Protein AF-A0A1Q9P0K8-F1 (afdb_monomer_lite)

Secondary structure (DSSP, 8-state):
---SSHHHHHHHHHHHHHIIIIIT---BHHHHHHHHT--HHHHHHHHHHHHHTTSS-EEE-TTSSBEEETTS-----------------PPP--HHHHHHHHHHHHHHHHHHHHHHGGGT-HHHHHHHHHHHHHHHHHHHHHHHHHHHHS------

Foldseek 3Di:
DDDDPPVVVLVVLLVLLLCCCPVVVFWFLVVSCVVSVHDSVVSLVSVVVCVVVVVFAWDADPVNGTTHGPPPPPPPPPPDPPPCPDDPPPQFDLVVLVVLLVQLVVLLVVLVVQCVCCVVPVVSVVSSVVSNVVSVVSNVVSVVSNCVRCPPPPPD

Sequence (156 aa):
MIIEKSSSELFDLKTRLYQIVAENKISSLSMICDMVGAEEEQTRSIIEELVDEGTLEGSFTSDGQRFFLSEVKVSNAPLAPIKDEGYMIEKADTRQGKMVLLTGLVMMIAGYITRGFISISEIAGQVGTALLMVGLVVLIIGWLMITRADPPSNIK

Radius of gyration: 35.93 Å; chains: 1; bounding box: 69×29×106 Å

pLDDT: mean 77.87, std 14.58, range [38.12, 97.38]

Structure (mmCIF, N/CA/C/O backbone):
data_AF-A0A1Q9P0K8-F1
#
_entry.id   AF-A0A1Q9P0K8-F1
#
loop_
_atom_site.group_PDB
_atom_site.id
_atom_site.type_symbol
_atom_site.label_atom_id
_atom_site.label_alt_id
_atom_site.label_comp_id
_atom_site.label_asym_id
_atom_site.label_entity_id
_atom_site.label_seq_id
_atom_site.pdbx_PDB_ins_code
_atom_site.Cartn_x
_atom_site.Cartn_y
_atom_site.Cartn_z
_atom_site.occupancy
_atom_site.B_iso_or_equiv
_atom_site.auth_seq_id
_atom_site.auth_comp_id
_atom_site.auth_asym_id
_atom_site.auth_atom_id
_atom_site.pdbx_PDB_model_num
ATOM 1 N N . MET A 1 1 ? -22.079 12.057 70.779 1.00 38.12 1 MET A N 1
ATOM 2 C CA . MET A 1 1 ? -23.054 12.230 69.688 1.00 38.12 1 MET A CA 1
ATOM 3 C C . MET A 1 1 ? -22.270 12.100 68.395 1.00 38.12 1 MET A C 1
ATOM 5 O O . MET A 1 1 ? -21.536 13.006 68.036 1.00 38.12 1 MET A O 1
ATOM 9 N N . ILE A 1 2 ? -22.264 10.896 67.834 1.00 46.03 2 ILE A N 1
ATOM 10 C CA . ILE A 1 2 ? -21.581 10.548 66.584 1.00 46.03 2 ILE A CA 1
ATOM 11 C C . ILE A 1 2 ? -22.703 10.095 65.650 1.00 46.03 2 ILE A C 1
ATOM 13 O O . ILE A 1 2 ? -23.653 9.488 66.141 1.00 46.03 2 ILE A O 1
ATOM 17 N N . ILE A 1 3 ? -22.532 10.347 64.351 1.00 46.62 3 ILE A N 1
ATOM 18 C CA . ILE A 1 3 ? -23.375 9.934 63.214 1.00 46.62 3 ILE A CA 1
ATOM 19 C C . ILE A 1 3 ? -24.386 11.004 62.773 1.00 46.62 3 ILE A C 1
ATOM 21 O O . ILE A 1 3 ? -25.543 10.920 63.139 1.00 46.62 3 ILE A O 1
ATOM 25 N N . GLU A 1 4 ? -23.958 11.956 61.931 1.00 41.91 4 GLU A N 1
ATOM 26 C CA . GLU A 1 4 ? -24.851 12.645 60.961 1.00 41.91 4 GLU A CA 1
ATOM 27 C C . GLU A 1 4 ? -24.149 13.068 59.645 1.00 41.91 4 GLU A C 1
ATOM 29 O O . GLU A 1 4 ? -24.790 13.626 58.764 1.00 41.91 4 GLU A O 1
ATOM 34 N N . LYS A 1 5 ? -22.845 12.799 59.447 1.00 41.81 5 LYS A N 1
ATOM 35 C CA . LYS A 1 5 ? -22.136 13.239 58.224 1.00 41.81 5 LYS A CA 1
ATOM 36 C C . LYS A 1 5 ? -22.210 12.275 57.032 1.00 41.81 5 LYS A C 1
ATOM 38 O O . LYS A 1 5 ? -22.058 12.732 55.910 1.00 41.81 5 LYS A O 1
ATOM 43 N N . SER A 1 6 ? -22.440 10.975 57.242 1.00 52.78 6 SER A N 1
ATOM 44 C CA . SER A 1 6 ? -22.418 10.000 56.136 1.00 52.78 6 SER A CA 1
ATOM 45 C C . SER A 1 6 ? -23.711 9.971 55.322 1.00 52.78 6 SER A C 1
ATOM 47 O O . SER A 1 6 ? -23.669 9.658 54.140 1.00 52.78 6 SER A O 1
ATOM 49 N N . SER A 1 7 ? -24.859 10.307 55.917 1.00 52.91 7 SER A N 1
ATOM 50 C CA . SER A 1 7 ? -26.161 10.223 55.245 1.00 52.91 7 SER A CA 1
ATOM 51 C C . SER A 1 7 ? -26.360 11.310 54.188 1.00 52.91 7 SER A C 1
ATOM 53 O O . SER A 1 7 ? -27.001 11.046 53.174 1.00 52.91 7 SER A O 1
ATOM 55 N N . SER A 1 8 ? -25.793 12.508 54.377 1.00 58.38 8 SER A N 1
ATOM 56 C CA . SER A 1 8 ? -25.911 13.589 53.389 1.00 58.38 8 SER A CA 1
ATOM 57 C C . SER A 1 8 ? -25.059 13.343 52.145 1.00 58.38 8 SER A C 1
ATOM 59 O O . SER A 1 8 ? -25.502 13.642 51.041 1.00 58.38 8 SER A O 1
ATOM 61 N N . GLU A 1 9 ? -23.855 12.784 52.308 1.00 62.22 9 GLU A N 1
ATOM 62 C CA . GLU A 1 9 ? -22.981 12.432 51.180 1.00 62.22 9 GLU A CA 1
ATOM 63 C C . GLU A 1 9 ? -23.569 11.273 50.367 1.00 62.22 9 GLU A C 1
ATOM 65 O O . GLU A 1 9 ? -23.586 11.334 49.141 1.00 62.22 9 GLU A O 1
ATOM 70 N N . LEU A 1 10 ? -24.144 10.267 51.037 1.00 61.34 10 LEU A N 1
ATOM 71 C CA . LEU A 1 10 ? -24.813 9.134 50.385 1.00 61.34 10 LEU A CA 1
ATOM 72 C C . LEU A 1 10 ? -26.042 9.570 49.576 1.00 61.34 10 LEU A C 1
ATOM 74 O O . LEU A 1 10 ? -26.286 9.049 48.490 1.00 61.34 10 LEU A O 1
ATOM 78 N N . PHE A 1 11 ? -26.796 10.552 50.077 1.00 64.88 11 PHE A N 1
ATOM 79 C CA . PHE A 1 11 ? -27.966 11.093 49.387 1.00 64.88 11 PHE A CA 1
ATOM 80 C C . PHE A 1 11 ? -27.593 11.922 48.143 1.00 64.88 11 PHE A C 1
ATOM 82 O O . PHE A 1 11 ? -28.237 11.785 47.100 1.00 64.88 11 PHE A O 1
ATOM 89 N N . ASP A 1 12 ? -26.528 12.735 48.210 1.00 75.81 12 ASP A N 1
ATOM 90 C CA . ASP A 1 12 ? -25.995 13.453 47.035 1.00 75.81 12 ASP A CA 1
ATOM 91 C C . ASP A 1 12 ? -25.468 12.456 45.984 1.00 75.81 12 ASP A C 1
ATOM 93 O O . ASP A 1 12 ? -25.757 12.575 44.793 1.00 75.81 12 ASP A O 1
ATOM 97 N N . LEU A 1 13 ? -24.787 11.394 46.428 1.00 77.31 13 LEU A N 1
ATOM 98 C CA . LEU A 1 13 ? -24.247 10.349 45.556 1.00 77.31 13 LEU A CA 1
ATOM 99 C C . LEU A 1 13 ? -25.363 9.557 44.846 1.00 77.31 13 LEU A C 1
ATOM 101 O O . LEU A 1 13 ? -25.320 9.412 43.623 1.00 77.31 13 LEU A O 1
ATOM 105 N N . LYS A 1 14 ? -26.411 9.134 45.571 1.00 77.00 14 LYS A N 1
ATOM 106 C CA . LYS A 1 14 ? -27.615 8.501 44.994 1.00 77.00 14 LYS A CA 1
ATOM 107 C C . LYS A 1 14 ? -28.287 9.388 43.943 1.00 77.00 14 LYS A C 1
ATOM 109 O O . LYS A 1 14 ? -28.631 8.912 42.862 1.00 77.00 14 LYS A O 1
ATOM 114 N N . THR A 1 15 ? -28.423 10.683 44.229 1.00 78.88 15 THR A N 1
ATOM 115 C CA . THR A 1 15 ? -29.055 11.645 43.311 1.00 78.88 15 THR A CA 1
ATOM 116 C C . THR A 1 15 ? -28.239 11.810 42.026 1.00 78.88 15 THR A C 1
ATOM 118 O O . THR A 1 15 ? -28.794 11.778 40.928 1.00 78.88 15 THR A O 1
ATOM 121 N N . ARG A 1 16 ? -26.908 11.916 42.140 1.00 78.00 16 ARG A N 1
ATOM 122 C CA . ARG A 1 16 ? -26.007 11.992 40.979 1.00 78.00 16 ARG A CA 1
ATOM 123 C C . ARG A 1 16 ? -26.018 10.714 40.148 1.00 78.00 16 ARG A C 1
ATOM 125 O O . ARG A 1 16 ? -26.034 10.796 38.923 1.00 78.00 16 ARG A O 1
ATOM 132 N N . LEU A 1 17 ? -26.044 9.548 40.793 1.00 80.38 17 LEU A N 1
ATOM 133 C CA . LEU A 1 17 ? -26.140 8.256 40.109 1.00 80.38 17 LEU A CA 1
ATOM 134 C C . LEU A 1 17 ? -27.430 8.133 39.310 1.00 80.38 17 LEU A C 1
ATOM 136 O O . LEU A 1 17 ? -27.387 7.792 38.129 1.00 80.38 17 LEU A O 1
ATOM 140 N N . TYR A 1 18 ? -28.558 8.483 39.927 1.00 79.56 18 TYR A N 1
ATOM 141 C CA . TYR A 1 18 ? -29.840 8.531 39.237 1.00 79.56 18 TYR A CA 1
ATOM 142 C C . TYR A 1 18 ? -29.776 9.453 38.014 1.00 79.56 18 TYR A C 1
ATOM 144 O O . TYR A 1 18 ? -30.159 9.048 36.920 1.00 79.56 18 TYR A O 1
ATOM 152 N N . GLN A 1 19 ? -29.214 10.655 38.160 1.00 78.94 19 GLN A N 1
ATOM 153 C CA . GLN A 1 19 ? -29.095 11.611 37.061 1.00 78.94 19 GLN A CA 1
ATOM 154 C C . GLN A 1 19 ? -28.237 11.076 35.898 1.00 78.94 19 GLN A C 1
ATOM 156 O O . GLN A 1 19 ? -28.604 11.183 34.729 1.00 78.94 19 GLN A O 1
ATOM 161 N N . ILE A 1 20 ? -27.098 10.454 36.202 1.00 79.19 20 ILE A N 1
ATOM 162 C CA . ILE A 1 20 ? -26.178 9.902 35.197 1.00 79.19 20 ILE A CA 1
ATOM 163 C C . ILE A 1 20 ? -26.809 8.717 34.456 1.00 79.19 20 ILE A C 1
ATOM 165 O O . ILE A 1 20 ? -26.684 8.605 33.234 1.00 79.19 20 ILE A O 1
ATOM 169 N N . VAL A 1 21 ? -27.511 7.843 35.171 1.00 78.50 21 VAL A N 1
ATOM 170 C CA . VAL A 1 21 ? -28.113 6.651 34.572 1.00 78.50 21 VAL A CA 1
ATOM 171 C C . VAL A 1 21 ? -29.392 7.012 33.811 1.00 78.50 21 VAL A C 1
ATOM 173 O O . VAL 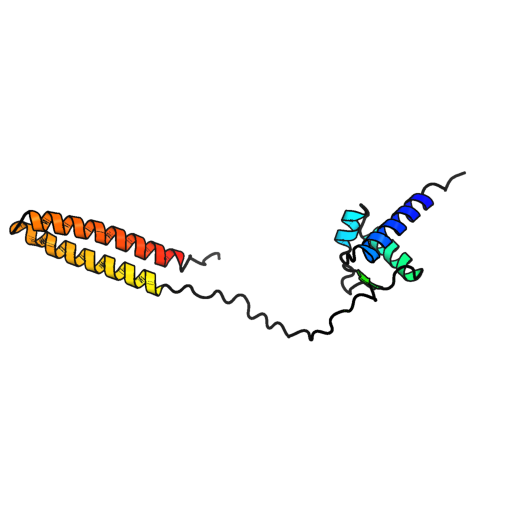A 1 21 ? -29.508 6.667 32.636 1.00 78.50 21 VAL A O 1
ATOM 176 N N . ALA A 1 22 ? -30.320 7.748 34.429 1.00 75.25 22 ALA A N 1
ATOM 177 C CA . ALA A 1 22 ? -31.635 8.057 33.864 1.00 75.25 22 ALA A CA 1
ATOM 178 C C . ALA A 1 22 ? -31.610 9.190 32.820 1.00 75.25 22 ALA A C 1
ATOM 180 O O . ALA A 1 22 ? -32.190 9.035 31.744 1.00 75.25 22 ALA A O 1
ATOM 181 N N . GLU A 1 23 ? -30.929 10.314 33.089 1.00 73.88 23 GLU A N 1
ATOM 182 C CA . GLU A 1 23 ? -30.921 11.464 32.165 1.00 73.88 23 GLU A CA 1
ATOM 183 C C . GLU A 1 23 ? -29.885 11.294 31.052 1.00 73.88 23 GLU A C 1
ATOM 185 O O . GLU A 1 23 ? -30.193 11.497 29.875 1.00 73.88 23 GLU A O 1
ATOM 190 N N . ASN A 1 24 ? -28.663 10.882 31.405 1.00 71.56 24 ASN A N 1
ATOM 191 C CA . ASN A 1 24 ? -27.561 10.769 30.444 1.00 71.56 24 ASN A CA 1
ATOM 192 C C . ASN A 1 24 ? -27.504 9.408 29.727 1.00 71.56 24 ASN A C 1
ATOM 194 O O . ASN A 1 24 ? -26.724 9.250 28.787 1.00 71.56 24 ASN A O 1
ATOM 198 N N . LYS A 1 25 ? -28.348 8.439 30.120 1.00 73.75 25 LYS A N 1
ATOM 199 C CA . LYS A 1 25 ? -28.469 7.101 29.504 1.00 73.75 25 LYS A CA 1
ATOM 200 C C . LYS A 1 25 ? -27.138 6.347 29.403 1.00 73.75 25 LYS A C 1
ATOM 202 O O . LYS A 1 25 ? -26.894 5.623 28.435 1.00 73.75 25 LYS A O 1
ATOM 207 N N . ILE A 1 26 ? -26.261 6.523 30.387 1.00 76.44 26 ILE A N 1
ATOM 208 C CA . ILE A 1 26 ? -24.958 5.857 30.417 1.00 76.44 26 ILE A CA 1
ATOM 209 C C . ILE A 1 26 ? -25.133 4.456 30.994 1.00 76.44 26 ILE A C 1
ATOM 211 O O . ILE A 1 26 ? -25.579 4.292 32.124 1.00 76.44 26 ILE A O 1
ATOM 215 N N . SER A 1 27 ? -24.759 3.441 30.213 1.00 77.25 27 SER A N 1
ATOM 216 C CA . SER A 1 27 ? -24.929 2.034 30.591 1.00 77.25 27 SER A CA 1
ATOM 217 C C . SER A 1 27 ? -23.669 1.376 31.155 1.00 77.25 27 SER A C 1
ATOM 219 O O . SER A 1 27 ? -23.754 0.280 31.695 1.00 77.25 27 SER A O 1
ATOM 221 N N . SER A 1 28 ? -22.484 1.972 30.984 1.00 83.06 28 SER A N 1
ATOM 222 C CA . SER A 1 28 ? -21.216 1.364 31.420 1.00 83.06 28 SER A CA 1
ATOM 223 C C . SER A 1 28 ? -20.912 1.723 32.868 1.00 83.06 28 SER A C 1
ATOM 225 O O . SER A 1 28 ? -20.776 2.907 33.169 1.00 83.06 28 SER A O 1
ATOM 227 N N . LEU A 1 29 ? -20.729 0.722 33.735 1.00 82.31 29 LEU A N 1
ATOM 228 C CA . LEU A 1 29 ? -20.406 0.942 35.147 1.00 82.31 29 LEU A CA 1
ATOM 229 C C . LEU A 1 29 ? -19.102 1.734 35.302 1.00 82.31 29 LEU A C 1
ATOM 231 O O . LEU A 1 29 ? -19.071 2.692 36.063 1.00 82.31 29 LEU A O 1
ATOM 235 N N . SER A 1 30 ? -18.078 1.418 34.506 1.00 80.00 30 SER A N 1
ATOM 236 C CA . SER A 1 30 ? -16.800 2.142 34.506 1.00 80.00 30 SER A CA 1
ATOM 237 C C . SER A 1 30 ? -16.962 3.639 34.218 1.00 80.00 30 SER A C 1
ATOM 239 O O . SER A 1 30 ? -16.426 4.474 34.936 1.00 80.00 30 SER A O 1
ATOM 241 N N . MET A 1 31 ? -17.788 3.997 33.228 1.00 79.25 31 MET A N 1
ATOM 242 C CA . MET A 1 31 ? -18.065 5.399 32.900 1.00 79.25 31 MET A CA 1
ATOM 243 C C . MET A 1 31 ? -18.863 6.098 34.002 1.00 79.25 31 MET A C 1
ATOM 245 O O . MET A 1 31 ? -18.648 7.279 34.256 1.00 79.25 31 MET A O 1
ATOM 249 N N . ILE A 1 32 ? -19.784 5.386 34.658 1.00 81.88 32 ILE A N 1
ATOM 250 C CA . ILE A 1 32 ? -20.529 5.920 35.803 1.00 81.88 32 ILE A CA 1
ATOM 251 C C . ILE A 1 32 ? -19.564 6.191 36.968 1.00 81.88 32 ILE A C 1
ATOM 253 O O . ILE A 1 32 ? -19.627 7.259 37.574 1.00 81.88 32 ILE A O 1
ATOM 257 N N . CYS A 1 33 ? -18.633 5.273 37.237 1.00 82.75 33 CYS A N 1
ATOM 258 C CA . CYS A 1 33 ? -17.625 5.415 38.289 1.00 82.75 33 CYS A CA 1
ATOM 259 C C . CYS A 1 33 ? -16.697 6.602 38.035 1.00 82.75 33 CYS A C 1
ATOM 261 O O . CYS A 1 33 ? -16.480 7.404 38.942 1.00 82.75 33 CYS A O 1
ATOM 263 N N . ASP A 1 34 ? -16.238 6.778 36.794 1.00 81.62 34 ASP A N 1
ATOM 264 C CA . ASP A 1 34 ? -15.404 7.915 36.394 1.00 81.62 34 ASP A CA 1
ATOM 265 C C . ASP A 1 34 ? -16.118 9.262 36.604 1.00 81.62 34 ASP A C 1
ATOM 267 O O . ASP A 1 34 ? -15.492 10.252 36.984 1.00 81.62 34 ASP A O 1
ATOM 271 N N . MET A 1 35 ? -17.435 9.314 36.379 1.00 76.50 35 MET A N 1
ATOM 272 C CA . MET A 1 35 ? -18.227 10.543 36.527 1.00 76.50 35 MET A CA 1
ATOM 273 C C . MET A 1 35 ? -18.607 10.856 37.974 1.00 76.50 35 MET A C 1
ATOM 275 O O . MET A 1 35 ? -18.732 12.026 38.338 1.00 76.50 35 MET A O 1
ATOM 279 N N . VAL A 1 36 ? -18.801 9.828 38.799 1.00 79.31 36 VAL A N 1
ATOM 280 C CA . VAL A 1 36 ? -19.151 9.979 40.219 1.00 79.31 36 VAL A CA 1
ATOM 281 C C . VAL A 1 36 ? -17.896 10.094 41.095 1.00 79.31 36 VAL A C 1
ATOM 283 O O . VAL A 1 36 ? -17.962 10.656 42.186 1.00 79.31 36 VAL A O 1
ATOM 286 N N . GLY A 1 37 ? -16.741 9.627 40.611 1.00 77.31 37 GLY A N 1
ATOM 287 C CA . GLY A 1 37 ? -15.495 9.562 41.375 1.00 77.31 37 GLY A CA 1
ATOM 288 C C . GLY A 1 37 ? -15.528 8.503 42.482 1.00 77.31 37 GLY A C 1
ATOM 289 O O . GLY A 1 37 ? -14.828 8.650 43.483 1.00 77.31 37 GLY A O 1
ATOM 290 N N . ALA A 1 38 ? -16.367 7.476 42.324 1.00 80.38 38 ALA A N 1
ATOM 291 C CA . ALA A 1 38 ? -16.580 6.405 43.294 1.00 80.38 38 ALA A CA 1
ATOM 292 C C . ALA A 1 38 ? -16.023 5.068 42.787 1.00 80.38 38 ALA A C 1
ATOM 294 O O . ALA A 1 38 ? -15.835 4.862 41.590 1.00 80.38 38 ALA A O 1
ATOM 295 N N . GLU A 1 39 ? -15.762 4.152 43.716 1.00 81.00 39 GLU A N 1
ATOM 296 C CA . GLU A 1 39 ? -15.296 2.800 43.406 1.00 81.00 39 GLU A CA 1
ATOM 297 C C . GLU A 1 39 ? -16.409 1.966 42.745 1.00 81.00 39 GLU A C 1
ATOM 299 O O . GLU A 1 39 ? -17.596 2.145 43.043 1.00 81.00 39 GLU A O 1
ATOM 304 N N . GLU A 1 40 ? -16.038 1.040 41.854 1.00 79.31 40 GLU A N 1
ATOM 305 C CA . GLU A 1 40 ? -16.996 0.217 41.096 1.00 79.31 40 GLU A CA 1
ATOM 306 C C . GLU A 1 40 ? -17.920 -0.605 41.999 1.00 79.31 40 GLU A C 1
ATOM 308 O O . GLU A 1 40 ? -19.115 -0.719 41.727 1.00 79.31 40 GLU A O 1
ATOM 313 N N . GLU A 1 41 ? -17.392 -1.129 43.105 1.00 79.81 41 GLU A N 1
ATOM 314 C CA . GLU A 1 41 ? -18.154 -1.949 44.049 1.00 79.81 41 GLU A CA 1
ATOM 315 C C . GLU A 1 41 ? -19.200 -1.121 44.813 1.00 79.81 41 GLU A C 1
ATOM 317 O O . GLU A 1 41 ? -20.351 -1.539 44.953 1.00 79.81 41 GLU A O 1
ATOM 322 N N . GLN A 1 42 ? -18.842 0.103 45.213 1.00 80.56 42 GLN A N 1
ATOM 323 C CA . GLN A 1 42 ? -19.764 1.038 45.868 1.00 80.56 42 GLN A CA 1
ATOM 324 C C . GLN A 1 42 ? -20.840 1.523 44.894 1.00 80.56 42 GLN A C 1
ATOM 326 O O . GLN A 1 42 ? -22.021 1.556 45.226 1.00 80.56 42 GLN A O 1
ATOM 331 N N . THR A 1 43 ? -20.442 1.841 43.663 1.00 82.44 43 THR A N 1
ATOM 332 C CA . THR A 1 43 ? -21.357 2.282 42.608 1.00 82.44 43 THR A CA 1
ATOM 333 C C . THR A 1 43 ? -22.368 1.195 42.259 1.00 82.44 43 THR A C 1
ATOM 335 O O . THR A 1 43 ? -23.559 1.481 42.140 1.00 82.44 43 THR A O 1
ATOM 338 N N . ARG A 1 44 ? -21.923 -0.064 42.156 1.00 82.94 44 ARG A N 1
ATOM 339 C CA . ARG A 1 44 ? -22.815 -1.208 41.941 1.00 82.94 44 ARG A CA 1
ATOM 340 C C . ARG A 1 44 ? -23.822 -1.345 43.080 1.00 82.94 44 ARG A C 1
ATOM 342 O O . ARG A 1 44 ? -25.014 -1.407 42.801 1.00 82.94 44 ARG A O 1
ATOM 349 N N . SER A 1 45 ? -23.356 -1.340 44.330 1.00 82.44 45 SER A N 1
ATOM 350 C CA . SER A 1 45 ? -24.234 -1.492 45.496 1.00 82.44 45 SER A CA 1
ATOM 351 C C . SER A 1 45 ? -25.305 -0.402 45.564 1.00 82.44 45 SER A C 1
ATOM 353 O O . SER A 1 45 ? -26.442 -0.695 45.917 1.00 82.44 45 SER A O 1
ATOM 355 N N . ILE A 1 46 ? -24.969 0.842 45.210 1.00 82.50 46 ILE A N 1
ATOM 356 C CA . ILE A 1 46 ? -25.927 1.954 45.240 1.00 82.50 46 ILE A CA 1
ATOM 357 C C . ILE A 1 46 ? -26.927 1.856 44.081 1.00 82.50 46 ILE A C 1
ATOM 359 O O . ILE A 1 46 ? -28.097 2.184 44.254 1.00 82.50 46 ILE A O 1
ATOM 363 N N . ILE A 1 47 ? -26.504 1.389 42.902 1.00 82.50 47 ILE A N 1
ATOM 364 C CA . ILE A 1 47 ? -27.426 1.149 41.782 1.00 82.50 47 ILE A CA 1
ATOM 365 C C . ILE A 1 47 ? -28.391 0.005 42.113 1.00 82.50 47 ILE A C 1
ATOM 367 O O . ILE A 1 47 ? -29.578 0.139 41.839 1.00 82.50 47 ILE A O 1
ATOM 371 N N . GLU A 1 48 ? -27.915 -1.085 42.718 1.00 83.62 48 GLU A N 1
ATOM 372 C CA . GLU A 1 48 ? -28.777 -2.178 43.194 1.00 83.62 48 GLU A CA 1
ATOM 373 C C . GLU A 1 48 ? -29.792 -1.670 44.225 1.00 83.62 48 GLU A C 1
ATOM 375 O O . GLU A 1 48 ? -30.982 -1.934 44.086 1.00 83.62 48 GLU A O 1
ATOM 380 N N . GLU A 1 49 ? -29.357 -0.842 45.179 1.00 81.19 49 GLU A N 1
ATOM 381 C CA . GLU A 1 49 ? -30.249 -0.216 46.160 1.00 81.19 49 GLU A CA 1
ATOM 382 C C . GLU A 1 49 ? -31.306 0.686 45.494 1.00 81.19 49 GLU A C 1
ATOM 384 O O . GLU A 1 49 ? -32.480 0.629 45.848 1.00 81.19 49 GLU A O 1
ATOM 389 N N . LEU A 1 50 ? -30.933 1.477 44.482 1.00 81.50 50 LEU A N 1
ATOM 390 C CA . LEU A 1 50 ? -31.871 2.321 43.727 1.00 81.50 50 LEU A CA 1
ATOM 391 C C . LEU A 1 50 ? -32.878 1.507 42.895 1.00 81.50 50 LEU A C 1
ATOM 393 O O . LEU A 1 50 ? -33.988 1.987 42.645 1.00 81.50 50 LEU A O 1
ATOM 397 N N . VAL A 1 51 ? -32.501 0.303 42.457 1.00 82.44 51 VAL A N 1
ATOM 398 C CA . VAL A 1 51 ? -33.397 -0.641 41.771 1.00 82.44 51 VAL A CA 1
ATOM 399 C C . VAL A 1 51 ? -34.345 -1.308 42.765 1.00 82.44 51 VAL A C 1
ATOM 401 O O . VAL A 1 51 ? -35.545 -1.376 42.502 1.00 82.44 51 VAL A O 1
ATOM 404 N N . ASP A 1 52 ? -33.840 -1.726 43.925 1.00 79.25 52 ASP A N 1
ATOM 405 C CA . ASP A 1 52 ? -34.640 -2.310 45.007 1.00 79.25 52 ASP A CA 1
ATOM 406 C C . ASP A 1 52 ? -35.650 -1.304 45.588 1.00 79.25 52 ASP A C 1
ATOM 408 O O . ASP A 1 52 ? -36.779 -1.667 45.925 1.00 79.25 52 ASP A O 1
ATOM 412 N N . GLU A 1 53 ? -35.279 -0.021 45.657 1.00 79.75 53 GLU A N 1
ATOM 413 C CA . GLU A 1 53 ? -36.165 1.090 46.031 1.00 79.75 53 GLU A CA 1
ATOM 414 C C . GLU A 1 53 ? -37.232 1.401 44.957 1.00 79.75 53 GLU A C 1
ATOM 416 O O . GLU A 1 53 ? -38.186 2.131 45.232 1.00 79.75 53 GLU A O 1
ATOM 421 N N . GLY A 1 54 ? -37.092 0.864 43.739 1.00 73.69 54 GLY A N 1
ATOM 422 C CA . GLY A 1 54 ? -37.970 1.152 42.600 1.00 73.69 54 GLY A CA 1
ATOM 423 C C . GLY A 1 54 ? -37.756 2.536 41.978 1.00 73.69 54 GLY A C 1
ATOM 424 O O . GLY A 1 54 ? -38.572 2.983 41.176 1.00 73.69 54 GLY A O 1
ATOM 425 N N . THR A 1 55 ? -36.670 3.225 42.342 1.00 77.38 55 THR A N 1
ATOM 426 C CA . THR A 1 55 ? -36.304 4.539 41.791 1.00 77.38 55 THR A CA 1
ATOM 427 C C . THR A 1 55 ? -35.681 4.396 40.398 1.00 77.38 55 THR A C 1
ATOM 429 O O . THR A 1 55 ? -35.867 5.263 39.548 1.00 77.38 55 THR A O 1
ATOM 432 N N . LEU A 1 56 ? -34.965 3.297 40.136 1.00 77.44 56 LEU A N 1
ATOM 433 C CA . LEU A 1 56 ? -34.436 2.933 38.819 1.00 77.44 56 LEU A CA 1
ATOM 434 C C . LEU A 1 56 ? -35.045 1.614 38.343 1.00 77.44 56 LEU A C 1
ATOM 436 O O . LEU A 1 56 ? -34.979 0.604 39.032 1.00 77.44 56 LEU A O 1
ATOM 440 N N . GLU A 1 57 ? -35.556 1.586 37.115 1.00 76.31 57 GLU A N 1
ATOM 441 C CA . GLU A 1 57 ? -36.010 0.347 36.483 1.00 76.31 57 GLU A CA 1
ATOM 442 C C . GLU A 1 57 ? -34.969 -0.123 35.467 1.00 76.31 57 GLU A C 1
ATOM 444 O O . GLU A 1 57 ? -34.778 0.497 34.419 1.00 76.31 57 GLU A O 1
ATOM 449 N N . GLY A 1 58 ? -34.283 -1.225 35.764 1.00 79.31 58 GLY A N 1
ATOM 450 C CA . GLY A 1 58 ? -33.262 -1.778 34.883 1.00 79.31 58 GLY A CA 1
ATOM 451 C C . GLY A 1 58 ? -32.654 -3.075 35.399 1.00 79.31 58 GLY A C 1
ATOM 452 O O . GLY A 1 58 ? -33.030 -3.587 36.450 1.00 79.31 58 GLY A O 1
ATOM 453 N N . SER A 1 59 ? -31.704 -3.621 34.645 1.00 80.88 59 SER A N 1
ATOM 454 C CA . SER A 1 59 ? -30.994 -4.848 35.008 1.00 80.88 59 SER A CA 1
ATOM 455 C C . SER A 1 59 ? -29.522 -4.776 34.634 1.00 80.88 59 SER A C 1
ATOM 457 O O . SER A 1 59 ? -29.162 -4.240 33.579 1.00 80.88 59 SER A O 1
ATOM 459 N N . PHE A 1 60 ? -28.675 -5.379 35.466 1.00 81.50 60 PHE A N 1
ATOM 460 C CA . PHE A 1 60 ? -27.288 -5.635 35.110 1.00 81.50 60 PHE A CA 1
ATOM 461 C C . PHE A 1 60 ? -27.170 -6.751 34.067 1.00 81.50 60 PHE A C 1
ATOM 463 O O . PHE A 1 60 ? -2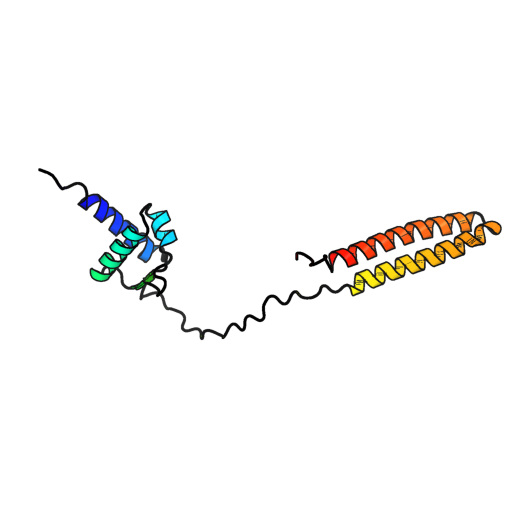7.970 -7.681 33.986 1.00 81.50 60 PHE A O 1
ATOM 470 N N . THR A 1 61 ? -26.126 -6.638 33.261 1.00 79.50 61 THR A N 1
ATOM 471 C CA . THR A 1 61 ? -25.655 -7.665 32.328 1.00 79.50 61 THR A CA 1
ATOM 472 C C . THR A 1 61 ? -25.055 -8.860 33.062 1.00 79.50 61 THR A C 1
ATOM 474 O O . THR A 1 61 ? -24.637 -8.753 34.211 1.00 79.50 61 THR A O 1
ATOM 477 N N . SER A 1 62 ? -24.962 -10.010 32.389 1.00 75.19 62 SER A N 1
ATOM 478 C CA . SER A 1 62 ? -24.378 -11.234 32.960 1.00 75.19 62 SER A CA 1
ATOM 479 C C . SER A 1 62 ? -22.898 -11.104 33.337 1.00 75.19 62 SER A C 1
ATOM 481 O O . SER A 1 62 ? -22.408 -11.889 34.141 1.00 75.19 62 SER A O 1
ATOM 483 N N . ASP A 1 63 ? -22.181 -10.143 32.747 1.00 75.00 63 ASP A N 1
ATOM 484 C CA . ASP A 1 63 ? -20.802 -9.792 33.107 1.00 75.00 63 ASP A CA 1
ATOM 485 C C . ASP A 1 63 ? -20.732 -8.787 34.279 1.00 75.00 63 ASP A C 1
ATOM 487 O O . ASP A 1 63 ? -19.655 -8.532 34.817 1.00 75.00 63 ASP A O 1
ATOM 491 N N . GLY A 1 64 ? -21.872 -8.224 34.696 1.00 70.75 64 GLY A N 1
ATOM 492 C CA . GLY A 1 64 ? -21.990 -7.226 35.755 1.00 70.75 64 GLY A CA 1
ATOM 493 C C . GLY A 1 64 ? -21.353 -5.874 35.423 1.00 70.75 64 GLY A C 1
ATOM 494 O O . GLY A 1 64 ? -21.259 -5.024 36.309 1.00 70.75 64 GLY A O 1
ATOM 495 N N . GLN A 1 65 ? -20.894 -5.657 34.189 1.00 77.88 65 GLN A N 1
ATOM 496 C CA . GLN A 1 65 ? -20.154 -4.449 33.807 1.00 77.88 65 GLN A CA 1
ATOM 497 C C . GLN A 1 65 ? -21.062 -3.345 33.268 1.00 77.88 65 GLN A C 1
ATOM 499 O O . GLN A 1 65 ? -20.653 -2.185 33.174 1.00 77.88 65 GLN A O 1
ATOM 504 N N . ARG A 1 66 ? -22.294 -3.689 32.882 1.00 80.94 66 ARG A N 1
ATOM 505 C CA . ARG A 1 66 ? -23.246 -2.746 32.289 1.00 80.94 66 ARG A CA 1
ATOM 506 C C . ARG A 1 66 ? -24.610 -2.827 32.952 1.00 80.94 66 ARG A C 1
ATOM 508 O O . ARG A 1 66 ? -25.115 -3.927 33.176 1.00 80.94 66 ARG A O 1
ATOM 515 N N . PHE A 1 67 ? -25.212 -1.669 33.187 1.00 81.25 67 PHE A N 1
ATOM 516 C CA . PHE A 1 67 ? -26.582 -1.513 33.658 1.00 81.25 67 PHE A CA 1
ATOM 517 C C . PHE A 1 67 ? -27.462 -1.011 32.509 1.00 81.25 67 PHE A C 1
ATOM 519 O O . PHE A 1 67 ? -27.147 -0.004 31.872 1.00 81.25 67 PHE A O 1
ATOM 526 N N . PHE A 1 68 ? -28.549 -1.721 32.215 1.00 78.25 68 PHE A N 1
ATOM 527 C CA . PHE A 1 68 ? -29.506 -1.339 31.179 1.00 78.25 68 PHE A CA 1
ATOM 528 C C . PHE A 1 68 ? -30.833 -0.937 31.808 1.00 78.25 68 PHE A C 1
ATOM 530 O O . PHE A 1 68 ? -31.433 -1.726 32.529 1.00 78.25 68 PHE A O 1
ATOM 537 N N . LEU A 1 69 ? -31.305 0.266 31.486 1.00 77.50 69 LEU A N 1
ATOM 538 C CA . LEU A 1 69 ? -32.644 0.725 31.845 1.00 77.50 69 LEU A CA 1
ATOM 539 C C . LEU A 1 69 ? -33.714 -0.068 31.082 1.00 77.50 69 LEU A C 1
ATOM 541 O O . LEU A 1 69 ? -33.606 -0.246 29.866 1.00 77.50 69 LEU A O 1
ATOM 545 N N . SER A 1 70 ? -34.774 -0.474 31.777 1.00 68.25 70 SER A N 1
ATOM 546 C CA . SER A 1 70 ? -35.904 -1.241 31.236 1.00 68.25 70 SER A CA 1
ATOM 547 C C . SER A 1 70 ? -36.664 -0.498 30.129 1.00 68.25 70 SER A C 1
ATOM 549 O O . SER A 1 70 ? -37.213 -1.125 29.224 1.00 68.25 70 SER A O 1
ATOM 551 N N . GLU A 1 71 ? -36.660 0.840 30.145 1.00 61.50 71 GLU A N 1
ATOM 552 C CA . GLU A 1 71 ? -37.298 1.676 29.116 1.00 61.50 71 GLU A CA 1
ATOM 553 C C . GLU A 1 71 ? -36.482 1.804 27.816 1.00 61.50 71 GLU A C 1
ATOM 555 O O . GLU A 1 71 ? -36.968 2.324 26.803 1.00 61.50 71 GLU A O 1
ATOM 560 N N . VAL A 1 72 ? -35.231 1.333 27.795 1.00 55.47 72 VAL A N 1
ATOM 561 C CA . VAL A 1 72 ? -34.427 1.349 26.573 1.00 55.47 72 VAL A CA 1
ATOM 562 C C . VAL A 1 72 ? -34.872 0.179 25.714 1.00 55.47 72 VAL A C 1
ATOM 564 O O . VAL A 1 72 ? -34.564 -0.976 25.987 1.00 55.47 72 VAL A O 1
ATOM 567 N N . LYS A 1 73 ? -35.608 0.500 24.647 1.00 45.50 73 LYS A N 1
ATOM 568 C CA . LYS A 1 73 ? -36.052 -0.428 23.604 1.00 45.50 73 LYS A CA 1
ATOM 569 C C . LYS A 1 73 ? -34.843 -1.184 23.039 1.00 45.50 73 LYS A C 1
ATOM 571 O O . LYS A 1 73 ? -34.204 -0.723 22.093 1.00 45.50 73 LYS A O 1
ATOM 576 N N . VAL A 1 74 ? -34.519 -2.333 23.630 1.00 53.44 74 VAL A N 1
ATOM 577 C CA . VAL A 1 74 ? -33.492 -3.238 23.118 1.00 53.44 74 VAL A CA 1
ATOM 578 C C . VAL A 1 74 ? -33.986 -3.662 21.744 1.00 53.44 74 VAL A C 1
ATOM 580 O O . VAL A 1 74 ? -35.056 -4.257 21.606 1.00 53.44 74 VAL A O 1
ATOM 583 N N . SER A 1 75 ? -33.285 -3.237 20.698 1.00 45.25 75 SER A N 1
ATOM 584 C CA . SER A 1 75 ? -33.640 -3.621 19.341 1.00 45.25 75 SER A CA 1
ATOM 585 C C . SER A 1 75 ? -33.596 -5.146 19.266 1.00 45.25 75 SER A C 1
ATOM 587 O O . SER A 1 75 ? -32.518 -5.730 19.346 1.00 45.25 75 SER A O 1
ATOM 589 N N . ASN A 1 76 ? -34.753 -5.788 19.083 1.00 53.34 76 ASN A N 1
ATOM 590 C CA . ASN A 1 76 ? -34.869 -7.197 18.695 1.00 53.34 76 ASN A CA 1
ATOM 591 C C . ASN A 1 76 ? -34.430 -7.380 17.231 1.00 53.34 76 ASN A C 1
ATOM 593 O O . ASN A 1 76 ? -35.112 -8.025 16.434 1.00 53.34 76 ASN A O 1
ATOM 597 N N . ALA A 1 77 ? -33.319 -6.759 16.837 1.00 58.34 77 ALA A N 1
ATOM 598 C CA . ALA A 1 77 ? -32.662 -7.112 15.601 1.00 58.34 77 ALA A CA 1
ATOM 599 C C . ALA A 1 77 ? -32.137 -8.541 15.792 1.00 58.34 77 ALA A C 1
ATOM 601 O O . ALA A 1 77 ? -31.453 -8.800 16.787 1.00 58.34 77 ALA A O 1
ATOM 602 N N . PRO A 1 78 ? -32.473 -9.487 14.900 1.00 58.53 78 PRO A N 1
ATOM 603 C CA . PRO A 1 78 ? -31.902 -10.818 14.974 1.00 58.53 78 PRO A CA 1
ATOM 604 C C . PRO A 1 78 ? -30.381 -10.676 14.988 1.00 58.53 78 PRO A C 1
ATOM 606 O O . PRO A 1 78 ? -29.816 -9.986 14.137 1.00 58.53 78 PRO A O 1
ATOM 609 N N . LEU A 1 79 ? -29.735 -11.303 15.974 1.00 58.84 79 LEU A N 1
ATOM 610 C CA . LEU A 1 79 ? -28.290 -11.480 15.991 1.00 58.84 79 LEU A CA 1
ATOM 611 C C . LEU A 1 79 ? -27.949 -12.269 14.729 1.00 58.84 79 LEU A C 1
ATOM 613 O O . LEU A 1 79 ? -28.087 -13.492 14.690 1.00 58.84 79 LEU A O 1
ATOM 617 N N . ALA A 1 80 ? -27.589 -11.560 13.659 1.00 60.16 80 ALA A N 1
ATOM 618 C CA . ALA A 1 80 ? -27.025 -12.197 12.490 1.00 60.16 80 ALA A CA 1
ATOM 619 C C . ALA A 1 80 ? -25.814 -12.987 12.997 1.00 60.16 80 ALA A C 1
ATOM 621 O O . ALA A 1 80 ? -25.005 -12.412 13.732 1.00 60.16 80 ALA A O 1
ATOM 622 N N . PRO A 1 81 ? -25.686 -14.288 12.684 1.00 60.75 81 PRO A N 1
ATOM 623 C CA . PRO A 1 81 ? -24.460 -15.001 12.976 1.00 60.75 81 PRO A CA 1
ATOM 624 C C . PRO A 1 81 ? -23.363 -14.270 12.209 1.00 60.75 81 PRO A C 1
ATOM 626 O O . PRO A 1 81 ? -23.263 -14.388 10.987 1.00 60.75 81 PRO A O 1
ATOM 629 N N . ILE A 1 82 ? -22.588 -13.454 12.922 1.00 61.06 82 ILE A N 1
ATOM 630 C CA . ILE A 1 82 ? -21.369 -12.861 12.401 1.00 61.06 82 ILE A CA 1
ATOM 631 C C . ILE A 1 82 ? -20.447 -14.057 12.242 1.00 61.06 82 ILE A C 1
ATOM 633 O O . ILE A 1 82 ? -19.790 -14.506 13.178 1.00 61.06 82 ILE A O 1
ATOM 637 N N . LYS A 1 83 ? -20.502 -14.669 11.061 1.00 58.91 83 LYS A N 1
ATOM 638 C CA . LYS A 1 83 ? -19.466 -15.576 10.618 1.00 58.91 83 LYS A CA 1
ATOM 639 C C . LYS A 1 83 ? -18.257 -14.670 10.470 1.00 58.91 83 LYS A C 1
ATOM 641 O O . LYS A 1 83 ? -18.186 -13.887 9.527 1.00 58.91 83 LYS A O 1
ATOM 646 N N . ASP A 1 84 ? -17.402 -14.692 11.481 1.00 58.06 84 ASP A N 1
ATOM 647 C CA . ASP A 1 84 ? -16.141 -13.972 11.491 1.00 58.06 84 ASP A CA 1
ATOM 648 C C . ASP A 1 84 ? -15.236 -14.652 10.454 1.00 58.06 84 ASP A C 1
ATOM 650 O O . ASP A 1 84 ? -14.400 -15.507 10.751 1.00 58.06 84 ASP A O 1
ATOM 654 N N . GLU A 1 85 ? -15.508 -14.381 9.177 1.00 60.34 85 GLU A N 1
ATOM 655 C CA . GLU A 1 85 ? -14.593 -14.646 8.079 1.00 60.34 85 GLU A CA 1
ATOM 656 C C . GLU A 1 85 ? -13.464 -13.636 8.268 1.00 60.34 85 GLU A C 1
ATOM 658 O O . GLU A 1 85 ? -13.497 -12.552 7.690 1.00 60.34 85 GLU A O 1
ATOM 663 N N . GLY A 1 86 ? -12.557 -13.940 9.206 1.00 62.22 86 GLY A N 1
ATOM 664 C CA . GLY A 1 86 ? -11.544 -13.011 9.698 1.00 62.22 86 GLY A CA 1
ATOM 665 C C . GLY A 1 86 ? -10.863 -12.234 8.574 1.00 62.22 86 GLY A C 1
ATOM 666 O O . GLY A 1 86 ? -10.748 -12.740 7.464 1.00 62.22 86 GLY A O 1
ATOM 667 N N . TYR A 1 87 ? -10.429 -11.006 8.871 1.00 62.06 87 TYR A N 1
ATOM 668 C CA . TYR A 1 87 ? -9.887 -10.015 7.931 1.00 62.06 87 TYR A CA 1
ATOM 669 C C . TYR A 1 87 ? -9.377 -10.591 6.596 1.00 62.06 87 TYR A C 1
ATOM 671 O O . TYR A 1 87 ? -8.213 -10.973 6.457 1.00 62.06 87 TYR A O 1
ATOM 679 N N . MET A 1 88 ? -10.252 -10.614 5.586 1.00 58.00 88 MET A N 1
ATOM 680 C CA . MET A 1 88 ? -9.856 -10.810 4.195 1.00 58.00 88 MET A CA 1
ATOM 681 C C . MET A 1 88 ? -9.074 -9.565 3.773 1.00 58.00 88 MET A C 1
ATOM 683 O O . MET A 1 88 ? -9.653 -8.571 3.341 1.00 58.00 88 MET A O 1
ATOM 687 N N . ILE A 1 89 ? -7.751 -9.589 3.947 1.00 66.50 89 ILE A N 1
ATOM 688 C CA . ILE A 1 89 ? -6.877 -8.562 3.378 1.00 66.50 89 ILE A CA 1
ATOM 689 C C . ILE A 1 89 ? -6.990 -8.704 1.861 1.00 66.50 89 ILE A C 1
ATOM 691 O O . ILE A 1 89 ? -6.468 -9.650 1.265 1.00 66.50 89 ILE A O 1
ATOM 695 N N . GLU A 1 90 ? -7.730 -7.787 1.246 1.00 65.44 90 GLU A N 1
ATOM 696 C CA . GLU A 1 90 ? -7.864 -7.704 -0.199 1.00 65.44 90 GLU A CA 1
ATOM 697 C C . GLU A 1 90 ? -6.459 -7.536 -0.794 1.00 65.44 90 GLU A C 1
ATOM 699 O O . GLU A 1 90 ? -5.740 -6.583 -0.486 1.00 65.44 90 GLU A O 1
ATOM 704 N N . LYS A 1 91 ? -6.010 -8.519 -1.583 1.00 71.44 91 LYS A N 1
ATOM 705 C CA . LYS A 1 91 ? -4.676 -8.482 -2.190 1.00 71.44 91 LYS A CA 1
ATOM 706 C C . LYS A 1 91 ? -4.604 -7.278 -3.122 1.00 71.44 91 LYS A C 1
ATOM 708 O O . LYS A 1 91 ? -5.350 -7.221 -4.097 1.00 71.44 91 LYS A O 1
ATOM 713 N N . ALA A 1 92 ? -3.691 -6.350 -2.847 1.00 72.56 92 ALA A N 1
ATOM 714 C CA . ALA A 1 92 ? -3.514 -5.176 -3.688 1.00 72.56 92 ALA A CA 1
ATOM 715 C C . ALA A 1 92 ? -3.150 -5.588 -5.127 1.00 72.56 92 ALA A C 1
ATOM 717 O O . ALA A 1 92 ? -2.272 -6.427 -5.359 1.00 72.56 92 ALA A O 1
ATOM 718 N N . ASP A 1 93 ? -3.828 -4.996 -6.112 1.00 80.56 93 ASP A N 1
ATOM 719 C CA . ASP A 1 93 ? -3.581 -5.297 -7.521 1.00 80.56 93 ASP A CA 1
ATOM 720 C C . ASP A 1 93 ? -2.230 -4.711 -7.975 1.00 80.56 93 ASP A C 1
ATOM 722 O O . ASP A 1 93 ? -2.041 -3.500 -8.077 1.00 80.56 93 ASP A O 1
ATOM 726 N N . THR A 1 94 ? -1.271 -5.589 -8.284 1.00 85.00 94 THR A N 1
ATOM 727 C CA . THR A 1 94 ? 0.081 -5.217 -8.739 1.00 85.00 94 THR A CA 1
ATOM 728 C C . THR A 1 94 ? 0.222 -5.112 -10.258 1.00 85.00 94 THR A C 1
ATOM 730 O O . THR A 1 94 ? 1.325 -4.864 -10.758 1.00 85.00 94 THR A O 1
ATOM 733 N N . ARG A 1 95 ? -0.859 -5.298 -11.030 1.00 86.88 95 ARG A N 1
ATOM 734 C CA . ARG A 1 95 ? -0.808 -5.306 -12.505 1.00 86.88 95 ARG A CA 1
ATOM 735 C C . ARG A 1 95 ? -0.222 -4.022 -13.082 1.00 86.88 95 ARG A C 1
ATOM 737 O O . ARG A 1 95 ? 0.606 -4.095 -13.987 1.00 86.88 95 ARG A O 1
ATOM 744 N N . GLN A 1 96 ? -0.604 -2.866 -12.542 1.00 87.44 96 GLN A N 1
ATOM 745 C CA . GLN A 1 96 ? -0.108 -1.571 -13.017 1.00 87.44 96 GLN A CA 1
ATOM 746 C C . GLN A 1 96 ? 1.406 -1.431 -12.806 1.00 87.44 96 GLN A C 1
ATOM 748 O O . GLN A 1 96 ? 2.126 -1.099 -13.746 1.00 87.44 96 GLN A O 1
ATOM 753 N N . GLY A 1 97 ? 1.909 -1.776 -11.616 1.00 90.38 97 GLY A N 1
ATOM 754 C CA . GLY A 1 97 ? 3.346 -1.743 -11.322 1.00 90.38 97 GLY A CA 1
ATOM 755 C C . GLY A 1 97 ? 4.157 -2.666 -12.238 1.00 90.38 97 GLY A C 1
ATOM 756 O O . GLY A 1 97 ? 5.211 -2.274 -12.734 1.00 90.38 97 GLY A O 1
ATOM 757 N N . LYS A 1 98 ? 3.628 -3.858 -12.552 1.00 91.62 98 LYS A N 1
ATOM 758 C CA . LYS A 1 98 ? 4.260 -4.798 -13.496 1.00 91.62 98 LYS A CA 1
ATOM 759 C C . LYS A 1 98 ? 4.361 -4.233 -14.912 1.00 91.62 98 LYS A C 1
ATOM 761 O O . LYS A 1 98 ? 5.395 -4.411 -15.551 1.00 91.62 98 LYS A O 1
ATOM 766 N N . MET A 1 99 ? 3.327 -3.541 -15.396 1.00 94.62 99 MET A N 1
ATOM 767 C CA . MET A 1 99 ? 3.368 -2.901 -16.716 1.00 94.62 99 MET A CA 1
ATOM 768 C C . MET A 1 99 ? 4.422 -1.791 -16.772 1.00 94.62 99 MET A C 1
ATOM 770 O O . MET A 1 99 ? 5.198 -1.749 -17.721 1.00 94.62 99 MET A O 1
ATOM 774 N N . VAL A 1 100 ? 4.493 -0.939 -15.743 1.00 94.31 100 VAL A N 1
ATOM 775 C CA . VAL A 1 100 ? 5.486 0.149 -15.657 1.00 94.31 100 VAL A CA 1
ATOM 776 C C . VAL A 1 100 ? 6.915 -0.397 -15.565 1.00 94.31 100 VAL A C 1
ATOM 778 O O . VAL A 1 100 ? 7.833 0.119 -16.199 1.00 94.31 100 VAL A O 1
ATOM 781 N N . LEU A 1 101 ? 7.123 -1.480 -14.816 1.00 95.06 101 LEU A N 1
ATOM 782 C CA . LEU A 1 101 ? 8.431 -2.129 -14.737 1.00 95.06 101 LEU A CA 1
ATOM 783 C C . LEU A 1 101 ? 8.846 -2.718 -16.096 1.00 95.06 101 LEU A C 1
ATOM 785 O O . LEU A 1 101 ? 9.996 -2.564 -16.513 1.00 95.06 101 LEU A O 1
ATOM 789 N N . LEU A 1 102 ? 7.906 -3.344 -16.813 1.00 96.19 102 LEU A N 1
ATOM 790 C CA . LEU A 1 102 ? 8.150 -3.904 -18.141 1.00 96.19 102 LEU A CA 1
ATOM 791 C C . LEU A 1 102 ? 8.488 -2.816 -19.170 1.00 96.19 102 LEU A C 1
ATOM 793 O O . LEU A 1 102 ? 9.413 -2.998 -19.960 1.00 96.19 102 LEU A O 1
ATOM 797 N N . THR A 1 103 ? 7.791 -1.676 -19.157 1.00 96.00 103 THR A N 1
ATOM 798 C CA . THR A 1 103 ? 8.108 -0.564 -20.067 1.00 96.00 103 THR A CA 1
ATOM 799 C C . THR A 1 103 ? 9.496 0.009 -19.793 1.00 96.00 103 THR A C 1
ATOM 801 O O . THR A 1 103 ? 10.255 0.214 -20.740 1.00 96.00 103 THR A O 1
ATOM 804 N N . GLY A 1 104 ? 9.882 0.173 -18.521 1.00 94.88 104 GLY A N 1
ATOM 805 C CA . GLY A 1 104 ? 11.242 0.574 -18.142 1.00 94.88 104 GLY A CA 1
ATOM 806 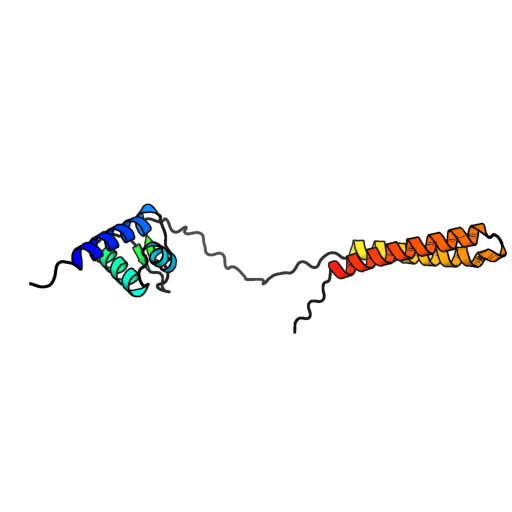C C . GLY A 1 104 ? 12.314 -0.396 -18.657 1.00 94.88 104 GLY A C 1
ATOM 807 O O . GLY A 1 104 ? 13.327 0.032 -19.215 1.00 94.88 104 GLY A O 1
ATOM 808 N N . LEU A 1 105 ? 12.065 -1.707 -18.562 1.00 96.81 105 LEU A N 1
ATOM 809 C CA . LEU A 1 105 ? 12.960 -2.741 -19.093 1.00 96.81 105 LEU A CA 1
ATOM 810 C C . LEU A 1 105 ? 13.121 -2.642 -20.621 1.00 96.81 105 LEU A C 1
ATOM 812 O O . LEU A 1 105 ? 14.237 -2.708 -21.135 1.00 96.81 105 LEU A O 1
ATOM 816 N N . VAL A 1 106 ? 12.023 -2.452 -21.355 1.00 97.12 106 VAL A N 1
ATOM 817 C CA . VAL A 1 106 ? 12.056 -2.306 -22.820 1.00 97.12 106 VAL A CA 1
ATOM 818 C C . VAL A 1 106 ? 12.838 -1.056 -23.227 1.00 97.12 106 VAL A C 1
ATOM 820 O O . VAL A 1 106 ? 13.667 -1.122 -24.135 1.00 97.12 106 VAL A O 1
ATOM 823 N N . MET A 1 107 ? 12.638 0.066 -22.526 1.00 95.88 107 MET A N 1
ATOM 824 C CA . MET A 1 107 ? 13.411 1.292 -22.757 1.00 95.88 107 MET A CA 1
ATOM 825 C C . MET A 1 107 ? 14.909 1.082 -22.514 1.00 95.88 107 MET A C 1
ATOM 827 O O . MET A 1 107 ? 15.726 1.566 -23.295 1.00 95.88 107 MET A O 1
ATOM 831 N N . MET A 1 108 ? 15.279 0.312 -21.485 1.00 96.31 108 MET A N 1
ATOM 832 C CA . MET A 1 108 ? 16.678 -0.029 -21.214 1.00 96.31 108 MET A CA 1
ATOM 833 C C . MET A 1 108 ? 17.310 -0.831 -22.359 1.00 96.31 108 MET A C 1
ATOM 835 O O . MET A 1 108 ? 18.410 -0.506 -22.807 1.00 96.31 108 MET A O 1
ATOM 839 N N . ILE A 1 109 ? 16.608 -1.843 -22.878 1.00 96.38 109 ILE A N 1
ATOM 840 C CA . ILE A 1 109 ? 17.087 -2.656 -24.009 1.00 96.38 109 ILE A CA 1
ATOM 841 C C . ILE A 1 109 ? 17.259 -1.784 -25.258 1.00 96.38 109 ILE A C 1
ATOM 843 O O . ILE A 1 109 ? 18.307 -1.823 -25.904 1.00 96.38 109 ILE A O 1
ATOM 847 N N . ALA A 1 110 ? 16.263 -0.953 -25.572 1.00 94.81 110 ALA A N 1
ATOM 848 C CA . ALA A 1 110 ? 16.325 -0.038 -26.707 1.00 94.81 110 ALA A CA 1
ATOM 849 C C . ALA A 1 110 ? 17.496 0.954 -26.584 1.00 94.81 110 ALA A C 1
ATOM 851 O O . ALA A 1 110 ? 18.194 1.213 -27.568 1.00 94.81 110 ALA A O 1
ATOM 852 N N . GLY A 1 111 ? 17.747 1.467 -25.376 1.00 93.88 111 GLY A N 1
ATOM 853 C CA . GLY A 1 111 ? 18.822 2.418 -25.084 1.00 93.88 111 GLY A CA 1
ATOM 854 C C . GLY A 1 111 ? 20.203 1.782 -25.214 1.00 93.88 111 GLY A C 1
ATOM 855 O O . GLY A 1 111 ? 21.129 2.380 -25.762 1.00 93.88 111 GLY A O 1
ATOM 856 N N . TYR A 1 112 ? 20.330 0.528 -24.780 1.00 94.62 112 TYR A N 1
ATOM 857 C CA . TYR A 1 112 ? 21.551 -0.253 -24.944 1.00 94.62 112 TYR A CA 1
ATOM 858 C C . TYR A 1 112 ? 21.871 -0.515 -26.421 1.00 94.62 112 TYR A C 1
ATOM 860 O O . TYR A 1 112 ? 22.997 -0.280 -26.857 1.00 94.62 112 TYR A O 1
ATOM 868 N N . ILE A 1 113 ? 20.870 -0.932 -27.20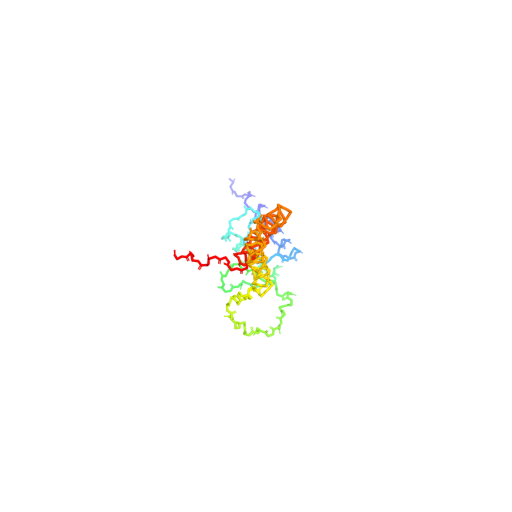5 1.00 93.81 113 ILE A N 1
ATOM 869 C CA . ILE A 1 113 ? 21.022 -1.168 -28.647 1.00 93.81 113 ILE A CA 1
ATOM 870 C C . ILE A 1 113 ? 21.418 0.127 -29.367 1.00 93.81 113 ILE A C 1
ATOM 872 O O . ILE A 1 113 ? 22.385 0.132 -30.123 1.00 93.81 113 ILE A O 1
ATOM 876 N N . THR A 1 114 ? 20.721 1.239 -29.103 1.00 91.62 114 THR A N 1
ATOM 877 C CA . THR A 1 114 ? 21.041 2.543 -29.721 1.00 91.62 114 THR A CA 1
ATOM 878 C C . THR A 1 114 ? 22.437 3.029 -29.356 1.00 91.62 114 THR A C 1
ATOM 880 O O . THR A 1 114 ? 23.168 3.495 -30.228 1.00 91.62 114 THR A O 1
ATOM 883 N N . ARG A 1 115 ? 22.860 2.840 -28.103 1.00 88.75 115 ARG A N 1
ATOM 884 C CA . ARG A 1 115 ? 24.229 3.142 -27.675 1.00 88.75 115 ARG A CA 1
ATOM 885 C C . ARG A 1 115 ? 25.277 2.269 -28.376 1.00 88.75 115 ARG A C 1
ATOM 887 O O . ARG A 1 115 ? 26.389 2.735 -28.591 1.00 88.75 115 ARG A O 1
ATOM 894 N N . GLY A 1 116 ? 24.945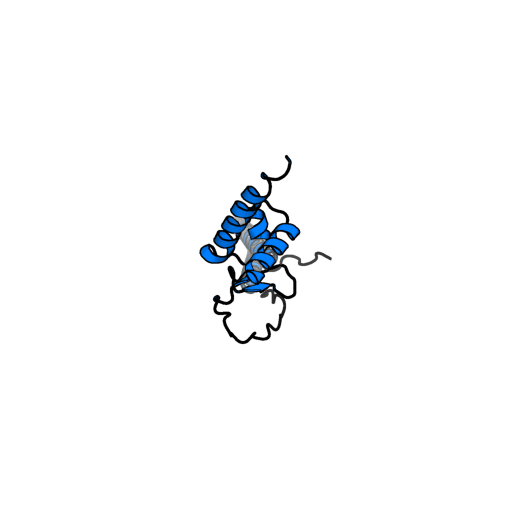 1.040 -28.770 1.00 88.81 116 GLY A N 1
ATOM 895 C CA . GLY A 1 116 ? 25.835 0.168 -29.546 1.00 88.81 116 GLY A CA 1
ATOM 896 C C . GLY A 1 116 ? 26.225 0.736 -30.918 1.00 88.81 116 GLY A C 1
ATOM 897 O O . GLY A 1 116 ? 27.293 0.415 -31.431 1.00 88.81 116 GLY A O 1
ATOM 898 N N . PHE A 1 117 ? 25.415 1.639 -31.480 1.00 90.38 117 PHE A N 1
ATOM 899 C CA . PHE A 1 117 ? 25.678 2.302 -32.763 1.00 90.38 117 PHE A CA 1
ATOM 900 C C . PHE A 1 117 ? 26.521 3.584 -32.645 1.00 90.38 117 PHE A C 1
ATOM 902 O O . PHE A 1 117 ? 26.580 4.370 -33.592 1.00 90.38 117 PHE A O 1
ATOM 909 N N . ILE A 1 118 ? 27.203 3.809 -31.514 1.00 86.00 118 ILE A N 1
ATOM 910 C CA . ILE A 1 118 ? 28.024 5.015 -31.291 1.00 86.00 118 ILE A CA 1
ATOM 911 C C . ILE A 1 118 ? 29.149 5.178 -32.320 1.00 86.00 118 ILE A C 1
ATOM 913 O O . ILE A 1 118 ? 29.582 6.293 -32.586 1.00 86.00 118 ILE A O 1
ATOM 917 N N . SER A 1 119 ? 29.594 4.075 -32.928 1.00 79.94 119 SER A N 1
ATOM 918 C CA . SER A 1 119 ? 30.596 4.077 -33.997 1.00 79.94 119 SER A CA 1
ATOM 919 C C . SER A 1 119 ? 30.100 4.724 -35.295 1.00 79.94 119 SER A C 1
ATOM 921 O O . SER A 1 119 ? 30.917 5.091 -36.132 1.00 79.94 119 SER A O 1
ATOM 923 N N . ILE A 1 120 ? 28.780 4.862 -35.468 1.00 82.00 120 ILE A N 1
ATOM 924 C CA . ILE A 1 120 ? 28.141 5.436 -36.660 1.00 82.00 120 ILE A CA 1
ATOM 925 C C . ILE A 1 120 ? 27.785 6.913 -36.432 1.00 82.00 120 ILE A C 1
ATOM 927 O O . ILE A 1 120 ? 27.859 7.719 -37.356 1.00 82.00 120 ILE A O 1
ATOM 931 N N . SER A 1 121 ? 27.386 7.285 -35.212 1.00 88.12 121 SER A N 1
ATOM 932 C CA . SER A 1 121 ? 27.022 8.662 -34.866 1.00 88.12 121 SER A CA 1
ATOM 933 C C . SER A 1 121 ? 27.156 8.920 -33.366 1.00 88.12 121 SER A C 1
ATOM 935 O O . SER A 1 121 ? 26.576 8.203 -32.549 1.00 88.12 121 SER A O 1
ATOM 937 N N . GLU A 1 122 ? 27.835 10.008 -32.994 1.00 88.81 122 GLU A N 1
ATOM 938 C CA . GLU A 1 122 ? 27.924 10.463 -31.598 1.00 88.81 122 GLU A CA 1
ATOM 939 C C . GLU A 1 122 ? 26.544 10.801 -31.005 1.00 88.81 122 GLU A C 1
ATOM 941 O O . GLU A 1 122 ? 26.293 10.562 -29.821 1.00 88.81 122 GLU A O 1
ATOM 946 N N . ILE A 1 123 ? 25.614 11.278 -31.843 1.00 89.94 123 ILE A N 1
ATOM 947 C CA . ILE A 1 123 ? 24.236 11.606 -31.447 1.00 89.94 123 ILE A CA 1
ATOM 948 C C . ILE A 1 123 ? 23.506 10.344 -30.970 1.00 89.94 123 ILE A C 1
ATOM 950 O O . ILE A 1 123 ? 22.820 10.377 -29.948 1.00 89.94 123 ILE A O 1
ATOM 954 N N . ALA A 1 124 ? 23.693 9.209 -31.653 1.00 87.31 124 ALA A N 1
ATOM 955 C CA . ALA A 1 124 ? 23.086 7.937 -31.255 1.00 87.31 124 ALA A CA 1
ATOM 956 C C . ALA A 1 124 ? 23.571 7.480 -29.867 1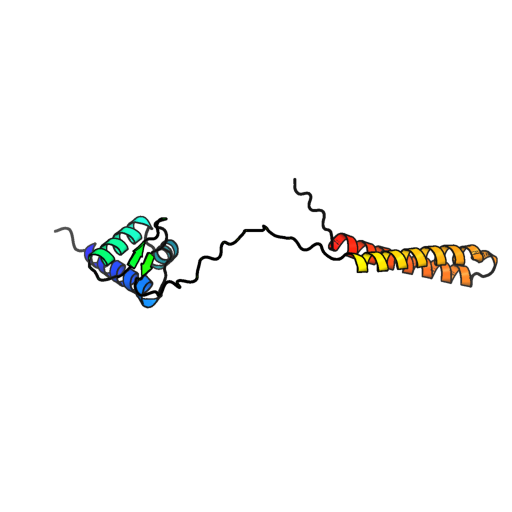.00 87.31 124 ALA A C 1
ATOM 958 O O . ALA A 1 124 ? 22.788 6.956 -29.073 1.00 87.31 124 ALA A O 1
ATOM 959 N N . GLY A 1 125 ? 24.836 7.754 -29.533 1.00 88.50 125 GLY A N 1
ATOM 960 C CA . GLY A 1 125 ? 25.397 7.494 -28.209 1.00 88.50 125 GLY A CA 1
ATOM 961 C C . GLY A 1 125 ? 24.761 8.325 -27.097 1.00 88.50 125 GLY A C 1
ATOM 962 O O . GLY A 1 125 ? 24.429 7.791 -26.033 1.00 88.50 125 GLY A O 1
ATOM 963 N N . GLN A 1 126 ? 24.563 9.623 -27.342 1.00 92.38 126 GLN A N 1
ATOM 964 C CA . GLN A 1 126 ? 23.930 10.532 -26.382 1.00 92.38 126 GLN A CA 1
ATOM 965 C C . GLN A 1 126 ? 22.458 10.172 -26.163 1.00 92.38 126 GLN A C 1
ATOM 967 O O . GLN A 1 126 ? 22.023 10.042 -25.018 1.00 92.38 126 GLN A O 1
ATOM 972 N N . VAL A 1 127 ? 21.716 9.925 -27.247 1.00 93.06 127 VAL A N 1
ATOM 973 C CA . VAL A 1 127 ? 20.308 9.505 -27.186 1.00 93.06 127 VAL A CA 1
ATOM 974 C C . VAL A 1 127 ? 20.169 8.161 -26.474 1.00 93.06 127 VAL A C 1
ATOM 976 O O . VAL A 1 127 ? 19.337 8.038 -25.580 1.00 93.06 127 VAL A O 1
ATOM 979 N N . GLY A 1 128 ? 21.010 7.173 -26.796 1.00 92.44 128 GLY A N 1
ATOM 980 C CA . GLY A 1 128 ? 20.990 5.870 -26.126 1.00 92.44 128 GLY A CA 1
ATOM 981 C C . GLY A 1 128 ? 21.288 5.971 -24.627 1.00 92.44 128 GLY A C 1
ATOM 982 O O . GLY A 1 128 ? 20.627 5.328 -23.812 1.00 92.44 128 GLY A O 1
ATOM 983 N N . THR A 1 129 ? 22.226 6.841 -24.240 1.00 93.44 129 THR A N 1
ATOM 984 C CA . THR A 1 129 ? 22.538 7.105 -22.824 1.00 93.44 129 THR A CA 1
ATOM 985 C C . THR A 1 129 ? 21.374 7.792 -22.108 1.00 93.44 129 THR A C 1
ATOM 987 O O . THR A 1 129 ? 21.015 7.386 -21.004 1.00 93.44 129 THR A O 1
ATOM 990 N N . ALA A 1 130 ? 20.737 8.782 -22.738 1.00 94.81 130 ALA A N 1
ATOM 991 C CA . ALA A 1 130 ? 19.550 9.434 -22.190 1.00 94.81 130 ALA A CA 1
ATOM 992 C C . ALA A 1 130 ? 18.385 8.443 -22.025 1.00 94.81 130 ALA A C 1
ATOM 994 O O . ALA A 1 130 ? 17.746 8.412 -20.973 1.00 94.81 130 ALA A O 1
ATOM 995 N N . LEU A 1 131 ? 18.154 7.580 -23.020 1.00 95.12 131 LEU A N 1
ATOM 996 C CA . LEU A 1 131 ? 17.099 6.567 -22.984 1.00 95.12 131 LEU A CA 1
ATOM 997 C C . LEU A 1 131 ? 17.330 5.535 -21.870 1.00 95.12 131 LEU A C 1
ATOM 999 O O . LEU A 1 131 ? 16.381 5.163 -21.184 1.00 95.12 131 LEU A O 1
ATOM 1003 N N . LEU A 1 132 ? 18.585 5.124 -21.648 1.00 95.56 132 LEU A N 1
ATOM 1004 C CA . LEU A 1 132 ? 18.967 4.264 -20.522 1.00 95.56 132 LEU A CA 1
ATOM 1005 C C . LEU A 1 132 ? 18.666 4.931 -19.174 1.00 95.56 132 LEU A C 1
ATOM 1007 O O . LEU A 1 132 ? 18.066 4.307 -18.304 1.00 95.56 132 LEU A O 1
ATOM 1011 N N . MET A 1 133 ? 19.038 6.202 -18.998 1.00 96.44 133 MET A N 1
ATOM 1012 C CA . MET A 1 133 ? 18.790 6.919 -17.740 1.00 96.44 133 MET A CA 1
ATOM 1013 C C . MET A 1 133 ? 17.290 7.041 -17.448 1.00 96.44 133 MET A C 1
ATOM 1015 O O . MET A 1 133 ? 16.857 6.774 -16.328 1.00 96.44 133 MET A O 1
ATOM 1019 N N . VAL A 1 134 ? 16.482 7.375 -18.459 1.00 96.62 134 VAL A N 1
ATOM 1020 C CA . VAL A 1 134 ? 15.019 7.434 -18.317 1.00 96.62 134 VAL A CA 1
ATOM 1021 C C . VAL A 1 134 ? 14.441 6.048 -18.023 1.00 96.62 134 VAL A C 1
ATOM 1023 O O . VAL A 1 134 ? 13.635 5.907 -17.104 1.00 96.62 134 VAL A O 1
ATOM 1026 N N . GLY A 1 135 ? 14.879 5.014 -18.747 1.00 95.50 135 GLY A N 1
ATOM 1027 C CA . GLY A 1 135 ? 14.444 3.635 -18.526 1.00 95.50 135 GLY A CA 1
ATOM 1028 C C . GLY A 1 135 ? 14.721 3.151 -17.101 1.00 95.50 135 GLY A C 1
ATOM 1029 O O . GLY A 1 135 ? 13.849 2.547 -16.480 1.00 95.50 135 GLY A O 1
ATOM 1030 N N . LEU A 1 136 ? 15.889 3.488 -16.545 1.00 96.56 136 LEU A N 1
ATOM 1031 C CA . LEU A 1 136 ? 16.262 3.153 -15.171 1.00 96.56 136 LEU A CA 1
ATOM 1032 C C . LEU A 1 136 ? 15.342 3.824 -14.142 1.00 96.56 136 LEU A C 1
ATOM 1034 O O . LEU A 1 136 ? 14.877 3.164 -13.215 1.00 96.56 136 LEU A O 1
ATOM 1038 N N . VAL A 1 137 ? 15.030 5.111 -14.320 1.00 97.38 137 VAL A N 1
ATOM 1039 C CA . VAL A 1 137 ? 14.101 5.833 -13.434 1.00 97.38 137 VAL A CA 1
ATOM 1040 C C . VAL A 1 137 ? 12.709 5.200 -13.468 1.00 97.38 137 VAL A C 1
ATOM 1042 O O . VAL A 1 137 ? 12.126 4.944 -12.415 1.00 97.38 137 VAL A O 1
ATOM 1045 N N . VAL A 1 138 ? 12.191 4.887 -14.658 1.00 96.44 138 VAL A N 1
ATOM 1046 C CA . VAL A 1 138 ? 10.885 4.224 -14.816 1.00 96.44 138 VAL A CA 1
ATOM 1047 C C . VAL A 1 138 ? 10.879 2.849 -14.142 1.00 96.44 138 VAL A C 1
ATOM 1049 O O . VAL A 1 138 ? 9.905 2.490 -13.480 1.00 96.44 138 VAL A O 1
ATOM 1052 N N . LEU A 1 139 ? 11.980 2.102 -14.239 1.00 95.94 139 LEU A N 1
ATOM 1053 C CA . LEU A 1 139 ? 12.126 0.790 -13.610 1.00 95.94 139 LEU A CA 1
ATOM 1054 C C . LEU A 1 139 ? 12.125 0.895 -12.077 1.00 95.94 139 LEU A C 1
ATOM 1056 O O . LEU A 1 139 ? 11.425 0.126 -11.420 1.00 95.94 139 LEU A O 1
ATOM 1060 N N . ILE A 1 140 ? 12.822 1.887 -11.510 1.00 95.44 140 ILE A N 1
ATOM 1061 C CA . ILE A 1 140 ? 12.796 2.178 -10.066 1.00 95.44 140 ILE A CA 1
ATOM 1062 C C . ILE A 1 140 ? 11.372 2.516 -9.609 1.00 95.44 140 ILE A C 1
ATOM 1064 O O . ILE A 1 140 ? 10.915 1.997 -8.591 1.00 95.44 140 ILE A O 1
ATOM 1068 N N . ILE A 1 141 ? 10.644 3.345 -10.364 1.00 94.69 141 ILE A N 1
ATOM 1069 C CA . ILE A 1 141 ? 9.255 3.706 -10.042 1.00 94.69 141 ILE A CA 1
ATOM 1070 C C . ILE A 1 141 ? 8.352 2.467 -10.074 1.00 94.69 141 ILE A C 1
ATOM 1072 O O . ILE A 1 141 ? 7.619 2.220 -9.116 1.00 94.69 141 ILE A O 1
ATOM 1076 N N . GLY A 1 142 ? 8.431 1.658 -11.135 1.00 92.56 142 GLY A N 1
ATOM 1077 C CA . GLY A 1 142 ? 7.662 0.417 -11.255 1.00 92.56 142 GLY A CA 1
ATOM 1078 C C . GLY A 1 142 ? 7.963 -0.565 -10.120 1.00 92.56 142 GLY A C 1
ATOM 1079 O O . GLY A 1 142 ? 7.045 -1.157 -9.551 1.00 92.56 142 GLY A O 1
ATOM 1080 N N . TRP A 1 143 ? 9.233 -0.674 -9.726 1.00 91.94 143 TRP A N 1
ATOM 1081 C CA . TRP A 1 143 ? 9.655 -1.480 -8.582 1.00 91.94 143 TRP A CA 1
ATOM 1082 C C . TRP A 1 143 ? 9.040 -0.979 -7.272 1.00 91.94 143 TRP A C 1
ATOM 1084 O O . TRP A 1 143 ? 8.442 -1.764 -6.538 1.00 91.94 143 TRP A O 1
ATOM 1094 N N . LEU A 1 144 ? 9.122 0.328 -6.999 1.00 91.00 144 LEU A N 1
ATOM 1095 C CA . LEU A 1 144 ? 8.550 0.936 -5.793 1.00 91.00 144 LEU A CA 1
ATOM 1096 C C . LEU A 1 144 ? 7.036 0.716 -5.691 1.00 91.00 144 LEU A C 1
ATOM 1098 O O . LEU A 1 144 ? 6.525 0.458 -4.598 1.00 91.00 144 LEU A O 1
ATOM 1102 N N . MET A 1 145 ? 6.317 0.785 -6.816 1.00 89.69 145 MET A N 1
ATOM 1103 C CA . MET A 1 145 ? 4.879 0.503 -6.860 1.00 89.69 145 MET A CA 1
ATOM 1104 C C . MET A 1 145 ? 4.569 -0.948 -6.479 1.00 89.69 145 MET A C 1
ATOM 1106 O O . MET A 1 145 ? 3.644 -1.185 -5.707 1.00 89.69 145 MET A O 1
ATOM 1110 N N . ILE A 1 146 ? 5.355 -1.913 -6.969 1.00 88.81 146 ILE A N 1
ATOM 1111 C CA . ILE A 1 146 ? 5.172 -3.334 -6.638 1.00 88.81 146 ILE A CA 1
ATOM 1112 C C . ILE A 1 146 ? 5.467 -3.585 -5.156 1.00 88.81 146 ILE A C 1
ATOM 1114 O O . ILE A 1 146 ? 4.661 -4.211 -4.476 1.00 88.81 146 ILE A O 1
ATOM 1118 N N . THR A 1 147 ? 6.573 -3.052 -4.629 1.00 84.94 147 THR A N 1
ATOM 1119 C CA . THR A 1 147 ? 6.955 -3.271 -3.222 1.00 84.94 147 THR A CA 1
ATOM 1120 C C . THR A 1 147 ? 5.987 -2.643 -2.226 1.00 84.94 147 THR A C 1
ATOM 1122 O O . THR A 1 147 ? 5.859 -3.126 -1.108 1.00 84.94 147 THR A O 1
ATOM 1125 N N . ARG A 1 148 ? 5.307 -1.555 -2.608 1.00 81.00 148 ARG A N 1
ATOM 1126 C CA . ARG A 1 148 ? 4.282 -0.930 -1.760 1.00 81.00 148 ARG A CA 1
ATOM 1127 C C . ARG A 1 148 ? 2.973 -1.705 -1.744 1.00 81.00 148 ARG A C 1
ATOM 1129 O O . ARG A 1 148 ? 2.249 -1.623 -0.760 1.00 81.00 148 ARG A O 1
ATOM 1136 N N . ALA A 1 149 ? 2.663 -2.406 -2.828 1.00 77.44 149 ALA A N 1
ATOM 1137 C CA . ALA A 1 149 ? 1.441 -3.184 -2.936 1.00 77.44 149 ALA A CA 1
ATOM 1138 C C . ALA A 1 149 ? 1.537 -4.535 -2.206 1.00 77.44 149 ALA A C 1
ATOM 1140 O O . ALA A 1 149 ? 0.518 -5.056 -1.771 1.00 77.44 149 ALA A O 1
ATOM 1141 N N . ASP A 1 150 ? 2.744 -5.077 -2.031 1.00 69.06 150 ASP A N 1
ATOM 1142 C CA . ASP A 1 150 ? 2.971 -6.326 -1.297 1.00 69.06 150 ASP A CA 1
ATOM 1143 C C . ASP A 1 150 ? 4.045 -6.121 -0.211 1.00 69.06 150 ASP A C 1
ATOM 1145 O O . ASP A 1 150 ? 5.205 -6.516 -0.386 1.00 69.06 150 ASP A O 1
ATOM 1149 N N . PRO A 1 151 ? 3.719 -5.404 0.886 1.00 65.31 151 PRO A N 1
ATOM 1150 C CA . PRO A 1 151 ? 4.652 -5.236 1.989 1.00 65.31 151 PRO A CA 1
ATOM 1151 C C . PRO A 1 151 ? 4.942 -6.609 2.619 1.00 65.31 151 PRO A C 1
ATOM 1153 O O . PRO A 1 151 ? 4.013 -7.390 2.832 1.00 65.31 151 PRO A O 1
ATOM 1156 N N . PRO A 1 152 ? 6.206 -6.932 2.949 1.00 60.81 152 PRO A N 1
ATOM 1157 C CA . PRO A 1 152 ? 6.564 -8.241 3.482 1.00 60.81 152 PRO A CA 1
ATOM 1158 C C . PRO A 1 152 ? 5.832 -8.511 4.804 1.00 60.81 152 PRO A C 1
ATOM 1160 O O . PRO A 1 152 ? 6.198 -7.988 5.853 1.00 60.81 152 PRO A O 1
ATOM 1163 N N . SER A 1 153 ? 4.811 -9.369 4.766 1.00 62.62 153 SER A N 1
ATOM 1164 C CA . SER A 1 153 ? 4.034 -9.795 5.934 1.00 62.62 153 SER A CA 1
ATOM 1165 C C . SER A 1 153 ? 4.729 -10.945 6.676 1.00 62.62 153 SER A C 1
ATOM 1167 O O . SER A 1 153 ? 4.152 -12.009 6.889 1.00 62.62 153 SER A O 1
ATOM 1169 N N . ASN A 1 154 ? 6.004 -10.769 7.019 1.00 51.22 154 ASN A N 1
ATOM 1170 C CA . ASN A 1 154 ? 6.749 -11.721 7.842 1.00 51.22 154 ASN A CA 1
ATOM 1171 C C . ASN A 1 154 ? 7.141 -11.042 9.153 1.00 51.22 154 ASN A C 1
ATOM 1173 O O . ASN A 1 154 ? 8.300 -10.711 9.386 1.00 51.22 154 ASN A O 1
ATOM 1177 N N . ILE A 1 155 ? 6.142 -10.841 10.009 1.00 53.84 155 ILE A N 1
ATOM 1178 C CA . ILE A 1 155 ? 6.369 -10.794 11.449 1.00 53.84 155 ILE A CA 1
ATOM 1179 C C . ILE A 1 155 ? 6.010 -12.203 11.927 1.00 53.84 155 ILE A C 1
ATOM 1181 O O . ILE A 1 155 ? 4.833 -12.547 12.018 1.00 53.84 155 ILE A O 1
ATOM 1185 N N . LYS A 1 156 ? 7.034 -13.046 12.076 1.00 40.03 156 LYS A N 1
ATOM 1186 C CA . LYS A 1 156 ? 6.951 -14.323 12.792 1.00 40.03 156 LYS A CA 1
ATOM 1187 C C . LYS A 1 156 ? 7.351 -14.103 14.238 1.00 40.03 156 LYS A C 1
ATOM 1189 O O . LYS A 1 156 ? 8.283 -13.295 14.446 1.00 40.03 156 LYS A O 1
#